Protein AF-A0A8T5T7P6-F1 (afdb_monomer_lite)

Sequence (122 aa):
FRHNLAVLNWFKTLIPNIDFDDSLLATKYGEKTEDSFNLEKIEKEYLRISPIVAEGIEKMTAEEEEEILKSPYGDSPRYKRIAGLLNHESNHLGQVSWIFKRITGWSDQDIREKVYGVPKKE

Radius of gyration: 16.56 Å; chains: 1; bounding box: 38×29×46 Å

Secondary structure (DSSP, 8-state):
-HHHHHHHHHHHHHSTT---TT-TT-PPTT----TT--HHHHHHHHHHHHHHHHHHHHT--HHHHH-EEEETTEEEEHHHHHHHHHHHHHHHHHHHHHHHHHHH---HHHHHHHTS--PPP-

Structure (mmCIF, N/CA/C/O backbone):
data_AF-A0A8T5T7P6-F1
#
_entry.id   AF-A0A8T5T7P6-F1
#
loop_
_atom_site.group_PDB
_atom_site.id
_atom_site.type_symbol
_atom_site.label_atom_id
_atom_site.label_alt_id
_atom_site.label_comp_id
_atom_site.label_asym_id
_atom_site.label_entity_id
_atom_site.label_seq_id
_atom_site.pdbx_PDB_ins_code
_atom_site.Cartn_x
_atom_site.Cartn_y
_atom_site.Cartn_z
_atom_site.occupancy
_atom_site.B_iso_or_equiv
_atom_site.auth_seq_id
_atom_site.auth_comp_id
_atom_site.auth_asym_id
_atom_site.auth_atom_id
_atom_site.pdbx_PDB_model_num
ATOM 1 N N . PHE A 1 1 ? -12.048 1.495 3.925 1.00 57.38 1 PHE A N 1
ATOM 2 C CA . PHE A 1 1 ? -11.777 0.042 3.962 1.00 57.38 1 PHE A CA 1
ATOM 3 C C . PHE A 1 1 ? -11.958 -0.618 2.602 1.00 57.38 1 PHE A C 1
ATOM 5 O O . PHE A 1 1 ? -10.940 -0.944 2.022 1.00 57.38 1 PHE A O 1
ATOM 12 N N . ARG A 1 2 ? -13.171 -0.738 2.027 1.00 61.56 2 ARG A N 1
ATOM 13 C CA . ARG A 1 2 ? -13.359 -1.358 0.687 1.00 61.56 2 ARG A CA 1
ATOM 14 C C . ARG A 1 2 ? -12.544 -0.694 -0.440 1.00 61.56 2 ARG A C 1
ATOM 16 O O . ARG A 1 2 ? -12.018 -1.386 -1.295 1.00 61.56 2 ARG A O 1
ATOM 23 N N . HIS A 1 3 ? -12.387 0.631 -0.401 1.00 68.25 3 HIS A N 1
ATOM 24 C CA . HIS A 1 3 ? -11.527 1.371 -1.338 1.00 68.25 3 HIS A CA 1
ATOM 25 C C . HIS A 1 3 ? -10.053 0.938 -1.281 1.00 68.25 3 HIS A C 1
ATOM 27 O O . HIS A 1 3 ? -9.455 0.667 -2.313 1.00 68.25 3 HIS A O 1
ATOM 33 N N . ASN A 1 4 ? -9.508 0.768 -0.075 1.00 66.62 4 ASN A N 1
ATOM 34 C CA . ASN A 1 4 ? -8.122 0.333 0.127 1.00 66.62 4 ASN A CA 1
ATOM 35 C C . ASN A 1 4 ? -7.898 -1.116 -0.357 1.00 66.62 4 ASN A C 1
ATOM 37 O O . ASN A 1 4 ? -6.777 -1.508 -0.660 1.00 66.62 4 ASN A O 1
ATOM 41 N N . LEU A 1 5 ? -8.958 -1.928 -0.455 1.00 67.25 5 LEU A N 1
ATOM 42 C CA . LEU A 1 5 ? -8.873 -3.281 -1.014 1.00 67.25 5 LEU A CA 1
ATOM 43 C C . LEU A 1 5 ? -8.759 -3.262 -2.542 1.00 67.25 5 LEU A C 1
ATOM 45 O O . LEU A 1 5 ? -7.976 -4.018 -3.107 1.00 67.25 5 LEU A O 1
ATOM 49 N N . ALA A 1 6 ? -9.449 -2.334 -3.213 1.00 67.38 6 ALA A N 1
ATOM 50 C CA . ALA A 1 6 ? -9.309 -2.138 -4.659 1.00 67.38 6 ALA A CA 1
ATOM 51 C C . ALA A 1 6 ? -7.881 -1.716 -5.063 1.00 67.38 6 ALA A C 1
ATOM 53 O O . ALA A 1 6 ? -7.456 -1.948 -6.194 1.00 67.38 6 ALA A O 1
ATOM 54 N N . VAL A 1 7 ? -7.118 -1.146 -4.127 1.00 74.56 7 VAL A N 1
ATOM 55 C CA . VAL A 1 7 ? -5.710 -0.775 -4.317 1.00 74.56 7 VAL A CA 1
ATOM 5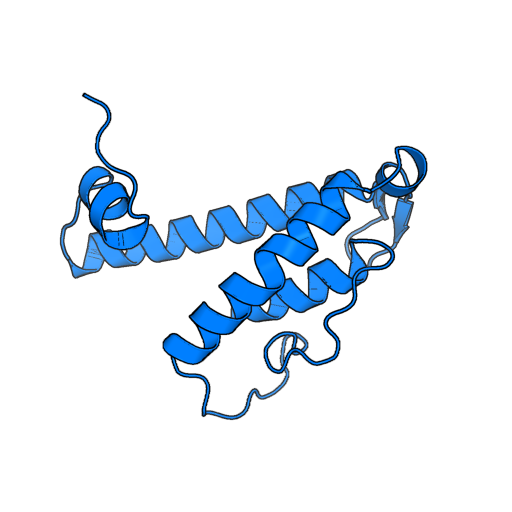6 C C . VAL A 1 7 ? -4.795 -1.997 -4.409 1.00 74.56 7 VAL A C 1
ATOM 58 O O . VAL A 1 7 ? -3.806 -1.954 -5.140 1.00 74.56 7 VAL A O 1
ATOM 61 N N . LEU A 1 8 ? -5.163 -3.129 -3.797 1.00 75.44 8 LEU A N 1
ATOM 62 C CA . LEU A 1 8 ? -4.449 -4.397 -3.992 1.00 75.44 8 LEU A CA 1
ATOM 63 C C . LEU A 1 8 ? -4.436 -4.790 -5.475 1.00 75.44 8 LEU A C 1
ATOM 65 O O . LEU A 1 8 ? -3.403 -5.182 -6.007 1.00 75.44 8 LEU A O 1
ATOM 69 N N . ASN A 1 9 ? -5.545 -4.585 -6.188 1.00 76.38 9 ASN A N 1
ATOM 70 C CA . ASN A 1 9 ? -5.589 -4.838 -7.626 1.00 76.38 9 ASN A CA 1
ATOM 71 C C . ASN A 1 9 ? -4.689 -3.879 -8.428 1.00 76.38 9 ASN A C 1
ATOM 73 O O . ASN A 1 9 ? -4.142 -4.254 -9.461 1.00 76.38 9 ASN A O 1
ATOM 77 N N . TRP A 1 10 ? -4.496 -2.641 -7.967 1.00 81.31 10 TRP A N 1
ATOM 78 C CA . TRP A 1 10 ? -3.587 -1.710 -8.640 1.00 81.31 10 TRP A CA 1
ATOM 79 C C . TRP A 1 10 ? -2.127 -2.132 -8.487 1.00 81.31 10 TRP A C 1
ATOM 81 O O . TRP A 1 10 ? -1.373 -2.011 -9.451 1.00 81.31 10 TRP A O 1
ATOM 91 N N . PHE A 1 11 ? -1.736 -2.718 -7.352 1.00 85.00 11 PHE A N 1
ATOM 92 C CA . PHE A 1 11 ? -0.393 -3.284 -7.207 1.00 85.00 11 PHE A CA 1
ATOM 93 C C . PHE A 1 11 ? -0.097 -4.379 -8.240 1.00 85.00 11 PHE A C 1
ATOM 95 O O . PHE A 1 11 ? 0.998 -4.369 -8.792 1.00 85.00 11 PHE A O 1
ATOM 102 N N . LYS A 1 12 ? -1.076 -5.219 -8.619 1.00 81.81 12 LYS A N 1
ATOM 103 C CA . LYS A 1 12 ? -0.905 -6.203 -9.712 1.00 81.81 12 LYS A CA 1
ATOM 104 C C . LYS A 1 12 ? -0.533 -5.572 -11.048 1.00 81.81 12 LYS A C 1
ATOM 106 O O . LYS A 1 12 ? 0.208 -6.145 -11.833 1.00 81.81 12 LYS A O 1
ATOM 111 N N . THR A 1 13 ? -1.065 -4.384 -11.323 1.00 82.19 13 THR A N 1
ATOM 112 C CA . THR A 1 13 ? -0.769 -3.671 -12.574 1.00 82.19 13 THR A CA 1
ATOM 113 C C . THR A 1 13 ? 0.576 -2.946 -12.534 1.00 82.19 13 THR A C 1
ATOM 115 O O . THR A 1 13 ? 1.166 -2.671 -13.578 1.00 82.19 13 THR A O 1
ATOM 118 N N . LEU A 1 14 ? 1.054 -2.611 -11.333 1.00 87.81 14 LEU A N 1
ATOM 119 C CA . LEU A 1 14 ? 2.215 -1.750 -11.130 1.00 87.81 14 LEU A CA 1
ATOM 120 C C . LEU A 1 14 ? 3.484 -2.498 -10.737 1.00 87.81 14 LEU A C 1
ATOM 122 O O . LEU A 1 14 ? 4.554 -1.938 -10.942 1.00 87.81 14 LEU A O 1
ATOM 126 N N . ILE A 1 15 ? 3.401 -3.715 -10.214 1.00 89.38 15 ILE A N 1
ATOM 127 C CA . ILE A 1 15 ? 4.571 -4.499 -9.814 1.00 89.38 15 ILE A CA 1
ATOM 128 C C . ILE A 1 15 ? 4.705 -5.681 -10.781 1.00 89.38 15 ILE A C 1
ATOM 130 O O . ILE A 1 15 ? 3.781 -6.491 -10.871 1.00 89.38 15 ILE A O 1
ATOM 134 N N . PRO A 1 16 ? 5.811 -5.782 -11.537 1.00 85.69 16 PRO A N 1
ATOM 135 C CA . PRO A 1 16 ? 6.043 -6.903 -12.440 1.00 85.69 16 PRO A CA 1
ATOM 136 C C . PRO A 1 16 ? 6.089 -8.234 -11.687 1.00 85.69 16 PRO A C 1
ATOM 138 O O . PRO A 1 16 ? 6.601 -8.308 -10.573 1.00 85.69 16 PRO A O 1
ATOM 141 N N . ASN A 1 17 ? 5.589 -9.300 -12.317 1.00 82.81 17 ASN A N 1
ATOM 142 C CA . ASN A 1 17 ? 5.683 -10.680 -11.819 1.00 82.81 17 ASN A CA 1
ATOM 143 C C . ASN A 1 17 ? 5.079 -10.918 -10.421 1.00 82.81 17 ASN A C 1
ATOM 145 O O . ASN A 1 17 ? 5.382 -11.930 -9.788 1.00 82.81 17 ASN A O 1
ATOM 149 N N . ILE A 1 18 ? 4.224 -10.010 -9.939 1.00 83.69 18 ILE A N 1
ATOM 150 C CA . ILE A 1 18 ? 3.471 -10.215 -8.708 1.00 83.69 18 ILE A CA 1
ATOM 151 C C . ILE A 1 18 ? 2.195 -11.000 -9.015 1.00 83.69 18 ILE A C 1
ATOM 153 O O . ILE A 1 18 ? 1.446 -10.645 -9.924 1.00 83.69 18 ILE A O 1
ATOM 157 N N . ASP A 1 19 ? 1.935 -12.052 -8.243 1.00 75.00 19 ASP A N 1
ATOM 158 C CA . ASP A 1 19 ? 0.714 -12.840 -8.377 1.00 75.00 19 ASP A CA 1
ATOM 159 C C . ASP A 1 19 ? 0.050 -13.053 -7.013 1.00 75.00 19 ASP A C 1
ATOM 161 O O . ASP A 1 19 ? 0.666 -13.487 -6.039 1.00 75.00 19 ASP A O 1
ATOM 165 N N . PHE A 1 20 ? -1.228 -12.696 -6.969 1.00 72.88 20 PHE A N 1
ATOM 166 C CA . PHE A 1 20 ? -2.185 -13.019 -5.915 1.00 72.88 20 PHE A CA 1
ATOM 167 C C . PHE A 1 20 ? -3.592 -13.055 -6.537 1.00 72.88 20 PHE A C 1
ATOM 169 O O . PHE A 1 20 ? -4.539 -12.423 -6.058 1.00 72.88 20 PHE A O 1
ATOM 176 N N . ASP A 1 21 ? -3.736 -13.718 -7.691 1.00 66.19 21 ASP A N 1
ATOM 177 C CA . ASP A 1 21 ? -5.004 -13.919 -8.420 1.00 66.19 21 ASP A CA 1
ATOM 178 C C . ASP A 1 21 ? -6.071 -14.674 -7.630 1.00 66.19 21 ASP A C 1
ATOM 180 O O . ASP A 1 21 ? -7.261 -14.513 -7.894 1.00 66.19 21 ASP A O 1
ATOM 184 N N . ASP A 1 22 ? -5.666 -15.365 -6.569 1.00 67.38 22 ASP A N 1
ATOM 185 C CA . ASP A 1 22 ? -6.559 -15.959 -5.578 1.00 67.38 22 ASP A CA 1
ATOM 186 C C . ASP A 1 22 ? -7.201 -14.942 -4.614 1.00 67.38 22 ASP A C 1
ATOM 188 O O . ASP A 1 22 ? -8.093 -15.304 -3.841 1.00 67.38 22 ASP A O 1
ATOM 192 N N . SER A 1 23 ? -6.770 -13.675 -4.631 1.00 67.00 23 SER A N 1
ATOM 193 C CA . SER A 1 23 ? -7.270 -12.673 -3.694 1.00 67.00 23 SER A CA 1
ATOM 194 C C . SER A 1 23 ? -8.725 -12.308 -3.967 1.00 67.00 23 SER A C 1
ATOM 196 O O . SER A 1 23 ? -9.048 -11.554 -4.886 1.00 67.00 23 SER A O 1
ATOM 198 N N . LEU A 1 24 ? -9.602 -12.752 -3.066 1.00 62.41 24 LEU A N 1
ATOM 199 C CA . LEU A 1 24 ? -11.028 -12.413 -3.050 1.00 62.41 24 LEU A CA 1
ATOM 200 C C . LEU A 1 24 ? -11.296 -10.918 -2.786 1.00 62.41 24 LEU A C 1
ATOM 202 O O . LEU A 1 24 ? -12.437 -10.474 -2.911 1.00 62.41 24 LEU A O 1
ATOM 206 N N . LEU A 1 25 ? -10.272 -10.148 -2.393 1.00 66.50 25 LEU A N 1
ATOM 207 C CA . LEU A 1 25 ? -10.381 -8.724 -2.063 1.00 66.50 25 LEU A CA 1
ATOM 208 C C . LEU A 1 25 ? -9.783 -7.794 -3.123 1.00 66.50 25 LEU A C 1
ATOM 210 O O . LEU A 1 25 ? -10.094 -6.603 -3.118 1.00 66.50 25 LEU A O 1
ATOM 214 N N . ALA A 1 26 ? -8.979 -8.314 -4.053 1.00 62.38 26 ALA A N 1
ATOM 215 C CA . ALA A 1 26 ? -8.436 -7.560 -5.182 1.00 62.38 26 ALA A CA 1
ATOM 216 C C . ALA A 1 26 ? -9.490 -7.356 -6.294 1.00 62.38 26 ALA A C 1
ATOM 218 O O . ALA A 1 26 ? -9.219 -7.552 -7.477 1.00 62.38 26 ALA A O 1
ATOM 219 N N . THR A 1 27 ? -10.716 -6.979 -5.923 1.00 61.91 27 THR A N 1
ATOM 220 C CA . THR A 1 27 ? -11.819 -6.719 -6.861 1.00 61.91 27 THR A CA 1
ATOM 221 C C . THR A 1 27 ? -11.641 -5.379 -7.570 1.00 61.91 27 THR A C 1
ATOM 223 O O . THR A 1 27 ? -11.074 -4.440 -6.999 1.00 61.91 27 THR A O 1
ATOM 226 N N . LYS A 1 28 ? -12.162 -5.241 -8.796 1.00 60.22 28 LYS A N 1
ATOM 227 C CA . LYS A 1 28 ? -12.085 -3.962 -9.520 1.00 60.22 28 LYS A CA 1
ATOM 228 C C . LYS A 1 28 ? -12.971 -2.907 -8.857 1.00 60.22 28 LYS A C 1
ATOM 230 O O . LYS A 1 28 ? -14.025 -3.195 -8.290 1.00 60.22 28 LYS A O 1
ATOM 235 N N . TYR A 1 29 ? -12.551 -1.648 -8.966 1.00 53.44 29 TYR A N 1
ATOM 236 C CA . TYR A 1 29 ? -13.334 -0.514 -8.486 1.00 53.44 29 TYR A CA 1
ATOM 237 C C . TYR A 1 29 ? -14.727 -0.507 -9.140 1.00 53.44 29 TYR A C 1
ATOM 239 O O . TYR A 1 29 ? -14.835 -0.506 -10.365 1.00 53.44 29 TYR A O 1
ATOM 247 N N . GLY A 1 30 ? -15.785 -0.507 -8.325 1.00 52.38 30 GLY A N 1
ATOM 248 C CA . GLY A 1 30 ? -17.176 -0.513 -8.797 1.00 52.38 30 GLY A CA 1
ATOM 249 C C . GLY A 1 30 ? -17.816 -1.898 -8.948 1.00 52.38 30 GLY A C 1
ATOM 250 O O . GLY A 1 30 ? -19.018 -1.969 -9.205 1.00 52.38 30 GLY A O 1
ATOM 251 N N . GLU A 1 31 ? -17.076 -2.991 -8.738 1.00 59.31 31 GLU A N 1
ATOM 252 C CA . GLU A 1 31 ? -17.678 -4.322 -8.635 1.00 59.31 31 GLU A CA 1
ATOM 253 C C . GLU A 1 31 ? -18.401 -4.483 -7.290 1.00 59.31 31 GLU A C 1
ATOM 255 O O . GLU A 1 31 ? -17.923 -4.054 -6.233 1.00 59.31 31 GLU A O 1
ATOM 260 N N . LYS A 1 32 ? -19.593 -5.095 -7.324 1.00 55.31 32 LYS A N 1
ATOM 261 C CA . LYS A 1 32 ? -20.309 -5.479 -6.106 1.00 55.31 32 LYS A CA 1
ATOM 262 C C . LYS A 1 32 ? -19.522 -6.599 -5.436 1.00 55.31 32 LYS A C 1
ATOM 264 O O . LYS A 1 32 ? -19.581 -7.744 -5.864 1.00 55.31 32 LYS A O 1
ATOM 269 N N . THR A 1 33 ? -18.788 -6.251 -4.390 1.00 55.72 33 THR A N 1
ATOM 270 C CA . THR A 1 33 ? -18.238 -7.231 -3.456 1.00 55.72 33 THR A CA 1
ATOM 271 C C . THR A 1 33 ? -19.395 -7.933 -2.753 1.00 55.72 33 THR A C 1
ATOM 273 O O . THR A 1 33 ? -20.364 -7.275 -2.370 1.00 55.72 33 THR A O 1
ATOM 276 N N . GLU A 1 34 ? -19.325 -9.259 -2.602 1.00 57.84 34 GLU A N 1
ATOM 277 C CA . GLU A 1 34 ? -20.279 -9.968 -1.748 1.00 57.84 34 GLU A CA 1
ATOM 278 C C . GLU A 1 34 ? -20.280 -9.320 -0.354 1.00 57.84 34 GLU A C 1
ATOM 280 O O . GLU A 1 34 ? -19.228 -8.951 0.174 1.00 57.84 34 GLU A O 1
ATOM 285 N N . ASP A 1 35 ? -21.456 -9.167 0.257 1.00 55.03 35 ASP A N 1
ATOM 286 C CA . ASP A 1 35 ? -21.662 -8.422 1.510 1.00 55.03 35 ASP A CA 1
ATOM 287 C C . ASP A 1 35 ? -20.943 -9.015 2.751 1.00 55.03 35 ASP A C 1
ATOM 289 O O . ASP A 1 35 ? -21.163 -8.568 3.875 1.00 55.03 35 ASP A O 1
ATOM 293 N N . SER A 1 36 ? -20.057 -10.002 2.584 1.00 60.09 36 SER A N 1
ATOM 294 C CA . SER A 1 36 ? -19.576 -10.898 3.644 1.00 60.09 36 SER A CA 1
ATOM 295 C C . SER A 1 36 ? -18.129 -10.679 4.123 1.00 60.09 36 SER A C 1
ATOM 297 O O . SER A 1 36 ? -17.590 -11.507 4.873 1.00 60.09 36 SER A O 1
ATOM 299 N N . PHE A 1 37 ? -17.472 -9.578 3.743 1.00 66.88 37 PHE A N 1
ATOM 300 C CA . PHE A 1 37 ? -16.124 -9.277 4.240 1.00 66.88 37 PHE A CA 1
ATOM 301 C C . PHE A 1 37 ? -16.173 -8.618 5.623 1.00 66.88 37 PHE A C 1
ATOM 303 O O . PHE A 1 37 ? -16.483 -7.434 5.757 1.00 66.88 37 PHE A O 1
ATOM 310 N N . ASN A 1 38 ? -15.860 -9.397 6.661 1.00 75.44 38 ASN A N 1
ATOM 311 C CA . ASN A 1 38 ? -15.645 -8.890 8.016 1.00 75.44 38 ASN A CA 1
ATOM 312 C C . ASN A 1 38 ? -14.208 -8.348 8.182 1.00 75.44 38 ASN A C 1
ATOM 314 O O . ASN A 1 38 ? -13.337 -8.593 7.345 1.00 75.44 38 ASN A O 1
ATOM 318 N N . LEU A 1 39 ? -13.959 -7.607 9.269 1.00 77.19 39 LEU A N 1
ATOM 319 C CA . LEU A 1 39 ? -12.647 -7.000 9.539 1.00 77.19 39 LEU A CA 1
ATOM 320 C C . LEU A 1 39 ? -11.518 -8.039 9.632 1.00 77.19 39 LEU A C 1
ATOM 322 O O . LEU A 1 39 ? -10.426 -7.782 9.144 1.00 77.19 39 LEU A O 1
ATOM 326 N N . GLU A 1 40 ? -11.800 -9.224 10.178 1.00 81.44 40 GLU A N 1
ATOM 327 C CA . GLU A 1 40 ? -10.822 -10.309 10.320 1.00 81.44 40 GLU A CA 1
ATOM 328 C C . GLU A 1 40 ? -10.328 -10.836 8.962 1.00 81.44 40 GLU A C 1
ATOM 330 O O . GLU A 1 40 ? -9.132 -11.039 8.764 1.00 81.44 40 GLU A O 1
ATOM 335 N N . LYS A 1 41 ? -11.231 -11.038 7.995 1.00 78.06 41 LYS A N 1
ATOM 336 C CA . LYS A 1 41 ? -10.864 -11.453 6.631 1.00 78.06 41 LYS A CA 1
ATOM 337 C C . LYS A 1 41 ? -10.033 -10.384 5.927 1.00 78.06 41 LYS A C 1
ATOM 339 O O . LYS A 1 41 ? -9.086 -10.718 5.225 1.00 78.06 41 LYS A O 1
ATOM 344 N N . ILE A 1 42 ? -10.390 -9.115 6.125 1.00 77.75 42 ILE A N 1
ATOM 345 C CA . ILE A 1 42 ? -9.657 -7.972 5.573 1.00 77.75 42 ILE A CA 1
ATOM 346 C C . ILE A 1 42 ? -8.234 -7.946 6.134 1.00 77.75 42 ILE A C 1
ATOM 348 O O . ILE A 1 42 ? -7.279 -7.875 5.367 1.00 77.75 42 ILE A O 1
ATOM 352 N N . GLU A 1 43 ? -8.089 -8.043 7.453 1.00 81.06 43 GLU A N 1
ATOM 353 C CA . GLU A 1 43 ? -6.790 -8.064 8.128 1.00 81.06 43 GLU A CA 1
ATOM 354 C C . GLU A 1 43 ? -5.919 -9.234 7.658 1.00 81.06 43 GLU A C 1
ATOM 356 O O . GLU A 1 43 ? -4.778 -9.018 7.251 1.00 81.06 43 GLU A O 1
ATOM 361 N N . LYS A 1 44 ? -6.465 -10.458 7.646 1.00 82.50 44 LYS A N 1
ATOM 362 C CA . LYS A 1 44 ? -5.750 -11.657 7.179 1.00 82.50 44 LYS A CA 1
ATOM 363 C C . LYS A 1 44 ? -5.213 -11.492 5.762 1.00 82.50 44 LYS A C 1
ATOM 365 O O . LYS A 1 44 ? -4.077 -11.873 5.492 1.00 82.50 44 LYS A O 1
ATOM 370 N N . GLU A 1 45 ? -6.009 -10.911 4.875 1.00 80.62 45 GLU A N 1
ATOM 371 C CA . GLU A 1 45 ? -5.610 -10.726 3.487 1.00 80.62 45 GLU A CA 1
ATOM 372 C C . GLU A 1 45 ? -4.544 -9.635 3.324 1.00 80.62 45 GLU A C 1
ATOM 374 O O . GLU A 1 45 ? -3.589 -9.824 2.573 1.00 80.62 45 GLU A O 1
ATOM 379 N N . TYR A 1 46 ? -4.638 -8.532 4.076 1.00 81.25 46 TYR A N 1
ATOM 380 C CA . TYR A 1 46 ? -3.567 -7.530 4.119 1.00 81.25 46 TYR A CA 1
ATOM 381 C C . TYR A 1 46 ? -2.256 -8.132 4.621 1.00 81.25 46 TYR A C 1
ATOM 383 O O . TYR A 1 46 ? -1.226 -7.971 3.973 1.00 81.25 46 TYR A O 1
ATOM 391 N N . LEU A 1 47 ? -2.293 -8.873 5.731 1.00 84.25 47 LEU A N 1
ATOM 392 C CA . LEU A 1 47 ? -1.105 -9.523 6.288 1.00 84.25 47 LEU A CA 1
ATOM 393 C C . LEU A 1 47 ? -0.488 -10.540 5.319 1.00 84.25 47 LEU A C 1
ATOM 395 O O . LEU A 1 47 ? 0.731 -10.690 5.297 1.00 84.25 47 LEU A O 1
ATOM 399 N N . ARG A 1 48 ? -1.308 -11.209 4.500 1.00 85.50 48 ARG A N 1
ATOM 400 C CA . ARG A 1 48 ? -0.847 -12.134 3.458 1.00 85.50 48 ARG A CA 1
ATOM 401 C C . ARG A 1 48 ? -0.196 -11.412 2.275 1.00 85.50 48 ARG A C 1
ATOM 403 O O . ARG A 1 48 ? 0.854 -11.848 1.816 1.00 85.50 48 ARG A O 1
ATOM 410 N N . ILE A 1 49 ? -0.810 -10.340 1.768 1.00 84.44 49 ILE A N 1
ATOM 411 C CA . ILE A 1 49 ? -0.385 -9.678 0.521 1.00 84.44 49 ILE A CA 1
ATOM 412 C C . ILE A 1 49 ? 0.734 -8.658 0.750 1.00 84.44 49 ILE A C 1
ATOM 414 O O . ILE A 1 49 ? 1.604 -8.514 -0.107 1.00 84.44 49 ILE A O 1
ATOM 418 N N . SER A 1 50 ? 0.752 -7.954 1.885 1.00 85.25 50 SER A N 1
ATOM 419 C CA . SER A 1 50 ? 1.748 -6.906 2.148 1.00 85.25 50 SER A CA 1
ATOM 420 C C . SER A 1 50 ? 3.205 -7.372 1.986 1.00 85.25 50 SER A C 1
ATOM 422 O O . SER A 1 50 ? 3.958 -6.643 1.340 1.00 85.25 50 SER A O 1
ATOM 424 N N . PRO A 1 51 ? 3.622 -8.562 2.472 1.00 87.94 51 PRO A N 1
ATOM 425 C CA . PRO A 1 51 ? 4.974 -9.073 2.236 1.00 87.94 51 PRO A CA 1
ATOM 426 C C . PRO A 1 51 ? 5.269 -9.350 0.758 1.00 87.94 51 PRO A C 1
ATOM 428 O O . PRO A 1 51 ? 6.358 -9.039 0.292 1.00 87.94 51 PRO A O 1
ATOM 431 N N . ILE A 1 52 ? 4.291 -9.874 0.010 1.00 89.50 52 ILE A N 1
ATOM 432 C CA . ILE A 1 52 ? 4.426 -10.179 -1.424 1.00 89.50 52 ILE A CA 1
ATOM 433 C C . ILE A 1 52 ? 4.638 -8.883 -2.218 1.00 89.50 52 ILE A C 1
ATOM 435 O O . ILE A 1 52 ? 5.502 -8.808 -3.088 1.00 89.50 52 ILE A O 1
ATOM 439 N N . VAL A 1 53 ? 3.873 -7.837 -1.888 1.00 88.75 53 VAL A N 1
ATOM 440 C CA . VAL A 1 53 ? 4.020 -6.497 -2.478 1.00 88.75 53 VAL A CA 1
ATOM 441 C C . VAL A 1 53 ? 5.379 -5.892 -2.143 1.00 88.75 53 VAL A C 1
ATOM 443 O O . VAL A 1 53 ? 6.030 -5.356 -3.035 1.00 88.75 53 VAL A O 1
ATOM 446 N N . ALA A 1 54 ? 5.820 -5.993 -0.886 1.00 90.06 54 ALA A N 1
ATOM 447 C CA . ALA A 1 54 ? 7.122 -5.484 -0.465 1.00 90.06 54 ALA A CA 1
ATOM 448 C C . ALA A 1 54 ? 8.269 -6.178 -1.216 1.00 90.06 54 ALA A C 1
ATOM 450 O O . ALA A 1 54 ? 9.089 -5.501 -1.827 1.00 90.06 54 ALA A O 1
ATOM 451 N N . GLU A 1 55 ? 8.269 -7.511 -1.255 1.00 92.12 55 GLU A N 1
ATOM 452 C CA . GLU A 1 55 ? 9.272 -8.304 -1.971 1.00 92.12 55 GLU A CA 1
ATOM 453 C C . GLU A 1 55 ? 9.265 -8.012 -3.479 1.00 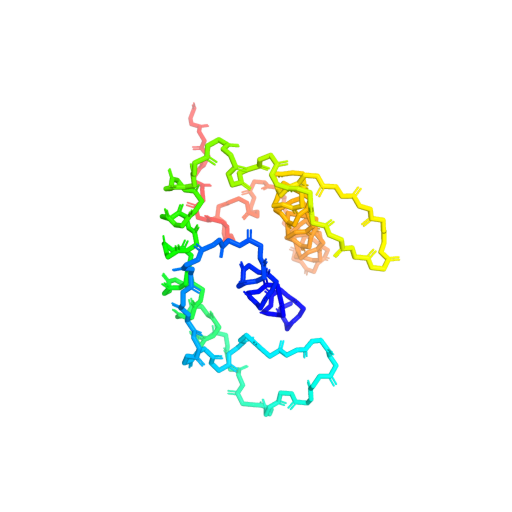92.12 55 GLU A C 1
ATOM 455 O O . GLU A 1 55 ? 10.322 -7.908 -4.099 1.00 92.12 55 GLU A O 1
ATOM 460 N N . GLY A 1 56 ? 8.080 -7.845 -4.072 1.00 91.75 56 GLY A N 1
ATOM 461 C CA . GLY A 1 56 ? 7.942 -7.477 -5.478 1.00 91.75 56 GLY A CA 1
ATOM 462 C C . GLY A 1 56 ? 8.547 -6.108 -5.788 1.00 91.75 56 GLY A C 1
ATOM 463 O O . GLY A 1 56 ? 9.225 -5.968 -6.799 1.00 91.75 56 GLY A O 1
ATOM 464 N N . ILE A 1 57 ? 8.360 -5.118 -4.906 1.00 91.75 57 ILE A N 1
ATOM 465 C CA . ILE A 1 57 ? 8.989 -3.796 -5.047 1.00 91.75 57 ILE A CA 1
ATOM 466 C C . ILE A 1 57 ? 10.508 -3.898 -4.886 1.00 91.75 57 ILE A C 1
ATOM 468 O O . ILE A 1 57 ? 11.238 -3.349 -5.702 1.00 91.75 57 ILE A O 1
ATOM 472 N N . GLU A 1 58 ? 10.989 -4.616 -3.870 1.00 93.25 58 GLU A N 1
ATOM 473 C CA . GLU A 1 58 ? 12.425 -4.758 -3.584 1.00 93.25 58 GLU A CA 1
ATOM 474 C C . GLU A 1 58 ? 13.206 -5.461 -4.703 1.00 93.25 58 GLU A C 1
ATOM 476 O O . GLU A 1 58 ? 14.402 -5.221 -4.866 1.00 93.25 58 GLU A O 1
ATOM 481 N N . LYS A 1 59 ? 12.546 -6.339 -5.464 1.00 94.69 59 LYS A N 1
ATOM 482 C CA . LYS A 1 59 ? 13.159 -7.090 -6.566 1.00 94.69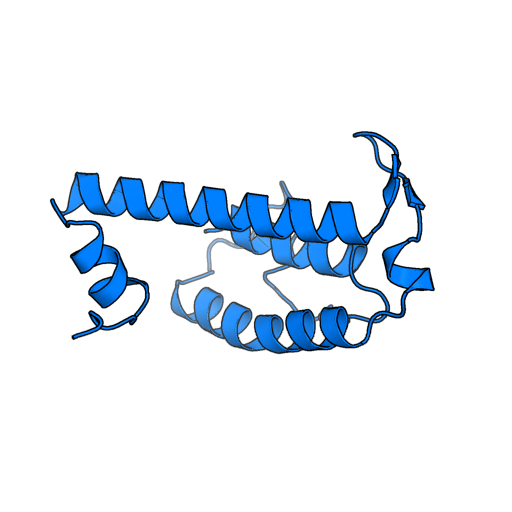 59 LYS A CA 1
ATOM 483 C C . LYS A 1 59 ? 13.107 -6.385 -7.917 1.00 94.69 59 LYS A C 1
ATOM 485 O O . LYS A 1 59 ? 13.701 -6.916 -8.856 1.00 94.69 59 LYS A O 1
ATOM 490 N N . MET A 1 60 ? 12.406 -5.255 -8.038 1.00 94.56 60 MET A N 1
ATOM 491 C CA . MET A 1 60 ? 12.331 -4.548 -9.317 1.00 94.56 60 MET A CA 1
ATOM 492 C C . MET A 1 60 ? 13.717 -4.105 -9.770 1.00 94.56 60 MET A C 1
ATOM 494 O O . MET A 1 60 ? 14.526 -3.606 -8.983 1.00 94.56 60 MET A O 1
ATOM 498 N N . THR A 1 61 ? 13.985 -4.264 -11.062 1.00 96.00 61 THR A N 1
ATOM 499 C CA . THR A 1 61 ? 15.198 -3.703 -11.653 1.00 96.00 61 THR A CA 1
ATOM 500 C C . THR A 1 61 ? 15.027 -2.209 -11.920 1.00 96.00 61 THR A C 1
ATOM 502 O O . THR A 1 61 ? 13.913 -1.699 -12.044 1.00 96.00 61 THR A O 1
ATOM 505 N N . ALA A 1 62 ? 16.143 -1.492 -12.068 1.00 95.94 62 ALA A N 1
ATOM 506 C CA . ALA A 1 62 ? 16.109 -0.075 -12.428 1.00 95.94 62 ALA A CA 1
ATOM 507 C C . ALA A 1 62 ? 15.392 0.162 -13.772 1.00 95.94 62 ALA A C 1
ATOM 509 O O . ALA A 1 62 ? 14.695 1.159 -13.944 1.00 95.94 62 ALA A O 1
ATOM 510 N N . GLU A 1 63 ? 15.528 -0.765 -14.724 1.00 96.94 63 GLU A N 1
ATOM 511 C CA . GLU A 1 63 ? 14.828 -0.705 -16.008 1.00 96.94 63 GLU A CA 1
ATOM 512 C C . GLU A 1 63 ? 13.310 -0.847 -15.845 1.00 96.94 63 GLU A C 1
ATOM 514 O O . GLU A 1 63 ? 12.557 -0.125 -16.499 1.00 96.94 63 GLU A O 1
ATOM 519 N N . GLU A 1 64 ? 12.853 -1.746 -14.969 1.00 96.12 64 GLU A N 1
ATOM 520 C CA . GLU A 1 64 ? 11.428 -1.911 -14.662 1.00 96.12 64 GLU A CA 1
ATOM 521 C C . GLU A 1 64 ? 10.861 -0.681 -13.942 1.00 96.12 64 GLU A C 1
ATOM 523 O O . GLU A 1 64 ? 9.749 -0.243 -14.248 1.00 96.12 64 GLU A O 1
ATOM 528 N N . GLU A 1 65 ? 11.619 -0.089 -13.015 1.00 95.44 65 GLU A N 1
ATOM 529 C CA . GLU A 1 65 ? 11.225 1.126 -12.293 1.00 95.44 65 GLU A CA 1
ATOM 530 C C . GLU A 1 65 ? 11.058 2.343 -13.217 1.00 95.44 65 GLU A C 1
ATOM 532 O O . GLU A 1 65 ? 10.116 3.131 -13.048 1.00 95.44 65 GLU A O 1
ATOM 537 N N . GLU A 1 66 ? 11.944 2.493 -14.203 1.00 97.00 66 GLU A N 1
ATOM 538 C CA . GLU A 1 66 ? 11.935 3.596 -15.172 1.00 97.00 66 GLU A CA 1
ATOM 539 C C . GLU A 1 66 ? 10.964 3.372 -16.348 1.00 97.00 66 GLU A C 1
ATOM 541 O O . GLU A 1 66 ? 10.723 4.290 -17.140 1.00 97.00 66 GLU A O 1
ATOM 546 N N . GLU A 1 67 ? 10.350 2.187 -16.460 1.00 96.81 67 GLU A N 1
ATOM 547 C CA . GLU A 1 67 ? 9.381 1.877 -17.513 1.00 96.81 67 GLU A CA 1
ATOM 548 C C . GLU A 1 67 ? 8.217 2.883 -17.524 1.00 96.81 67 GLU A C 1
ATOM 550 O O . GLU A 1 67 ? 7.551 3.126 -16.513 1.00 96.81 67 GLU A O 1
ATOM 555 N N . ILE A 1 68 ? 7.930 3.454 -18.699 1.00 96.88 68 ILE A N 1
ATOM 556 C CA . ILE A 1 68 ? 6.824 4.398 -18.874 1.00 96.88 68 ILE A CA 1
ATOM 557 C C . ILE A 1 68 ? 5.500 3.648 -19.013 1.00 96.88 68 ILE A C 1
ATOM 559 O O . ILE A 1 68 ? 5.197 3.056 -20.050 1.00 96.88 68 ILE A O 1
ATOM 563 N N . LEU A 1 69 ? 4.660 3.766 -17.987 1.00 93.69 69 LEU A N 1
ATOM 564 C CA . LEU A 1 69 ? 3.312 3.214 -17.974 1.00 93.69 69 LEU A CA 1
ATOM 565 C C . LEU A 1 69 ? 2.311 4.216 -18.545 1.00 93.69 69 LEU A C 1
ATOM 567 O O . LEU A 1 69 ? 2.175 5.341 -18.048 1.00 93.69 69 LEU A O 1
ATOM 571 N N . LYS A 1 70 ? 1.571 3.769 -19.561 1.00 92.38 70 LYS A N 1
ATOM 572 C CA . LYS A 1 70 ? 0.481 4.531 -20.175 1.00 92.38 70 LYS A CA 1
ATOM 573 C C . LYS A 1 70 ? -0.796 4.390 -19.364 1.00 92.38 70 LYS A C 1
ATOM 575 O O . LYS A 1 70 ? -1.178 3.280 -18.993 1.00 92.38 70 LYS A O 1
ATOM 580 N N . SER A 1 71 ? -1.498 5.493 -19.122 1.00 85.62 71 SER A N 1
ATOM 581 C CA . SER A 1 71 ? -2.836 5.436 -18.529 1.00 85.62 71 SER A CA 1
ATOM 582 C C . SER A 1 71 ? -3.719 6.607 -18.963 1.00 85.62 71 SER A C 1
ATOM 584 O O . SER A 1 71 ? -3.218 7.606 -19.480 1.00 85.62 71 SER A O 1
ATOM 586 N N . PRO A 1 72 ? -5.042 6.539 -18.718 1.00 82.12 72 PRO A N 1
ATOM 587 C CA . PRO A 1 72 ? -5.955 7.648 -19.011 1.00 82.12 72 PRO A CA 1
ATOM 588 C C . PRO A 1 72 ? -5.611 8.962 -18.290 1.00 82.12 72 PRO A C 1
ATOM 590 O O . PRO A 1 72 ? -6.119 10.014 -18.662 1.00 82.12 72 PRO A O 1
ATOM 593 N N . TYR A 1 73 ? -4.760 8.910 -17.261 1.00 79.75 73 TYR A N 1
ATOM 594 C CA . TYR A 1 73 ? -4.359 10.058 -16.443 1.00 79.75 73 TYR A CA 1
ATOM 595 C C . TYR A 1 73 ? -2.982 10.621 -16.831 1.00 79.75 73 TYR A C 1
ATOM 597 O O . TYR A 1 73 ? -2.404 11.401 -16.076 1.00 79.75 73 TYR A O 1
ATOM 605 N N . GLY A 1 74 ? -2.448 10.207 -17.982 1.00 89.88 74 GLY A N 1
ATOM 606 C CA . GLY A 1 74 ? -1.135 10.597 -18.495 1.00 89.88 74 GLY A CA 1
ATOM 607 C C . GLY A 1 74 ? -0.131 9.450 -18.457 1.00 89.88 74 GLY A C 1
ATOM 608 O O . GLY A 1 74 ? -0.425 8.380 -17.930 1.00 89.88 74 GLY A O 1
ATOM 609 N N . ASP A 1 75 ? 1.060 9.691 -18.992 1.00 95.31 75 ASP A N 1
ATOM 610 C CA . ASP A 1 75 ? 2.158 8.725 -19.028 1.00 95.31 75 ASP A CA 1
ATOM 611 C C . ASP A 1 75 ? 3.164 9.052 -17.920 1.00 95.31 75 ASP A C 1
ATOM 613 O O . ASP A 1 75 ? 3.447 10.222 -17.647 1.00 95.31 75 ASP A O 1
ATOM 617 N N . SER A 1 76 ? 3.706 8.036 -17.249 1.00 95.56 76 SER A N 1
ATOM 618 C CA . SER A 1 76 ? 4.732 8.259 -16.224 1.00 95.56 76 SER A CA 1
ATOM 619 C C . SER A 1 76 ? 5.578 7.013 -15.957 1.00 95.56 76 SER A C 1
ATOM 621 O O . SER A 1 76 ? 5.053 5.909 -16.110 1.00 95.56 76 SER A O 1
ATOM 623 N N . PRO A 1 77 ? 6.810 7.170 -15.437 1.00 96.19 77 PRO A N 1
ATOM 624 C CA . PRO A 1 77 ? 7.599 6.051 -14.927 1.00 96.19 77 PRO A CA 1
ATOM 625 C C . PRO A 1 77 ? 6.852 5.233 -13.864 1.00 96.19 77 PRO A C 1
ATOM 627 O O . PRO A 1 77 ? 6.057 5.792 -13.089 1.00 96.19 77 PRO A O 1
ATOM 630 N N . ARG A 1 78 ? 7.128 3.929 -13.805 1.00 95.12 78 ARG A N 1
ATOM 631 C CA . ARG A 1 78 ? 6.530 2.979 -12.857 1.00 95.12 78 ARG A CA 1
ATOM 632 C C . ARG A 1 78 ? 6.792 3.380 -11.408 1.00 95.12 78 ARG A C 1
ATOM 634 O O . ARG A 1 78 ? 5.835 3.439 -10.633 1.00 95.12 78 ARG A O 1
ATOM 641 N N . TYR A 1 79 ? 8.017 3.777 -11.053 1.00 94.81 79 TYR A N 1
ATOM 642 C CA . TYR A 1 79 ? 8.331 4.207 -9.681 1.00 94.81 79 TYR A CA 1
ATOM 643 C C . TYR A 1 79 ? 7.439 5.372 -9.221 1.00 94.81 79 TYR A C 1
ATOM 645 O O . TYR A 1 79 ? 6.960 5.385 -8.085 1.00 94.81 79 TYR A O 1
ATOM 653 N N . LYS A 1 80 ? 7.126 6.332 -10.112 1.00 94.81 80 LYS A N 1
ATOM 654 C CA . LYS A 1 80 ? 6.227 7.454 -9.786 1.00 94.81 80 LYS A CA 1
ATOM 655 C C . LYS A 1 80 ? 4.805 6.978 -9.520 1.00 94.81 80 LYS A C 1
ATOM 657 O O . LYS A 1 80 ? 4.137 7.534 -8.650 1.00 94.81 80 LYS A O 1
ATOM 662 N N . ARG A 1 81 ? 4.328 5.964 -10.250 1.00 92.38 81 ARG A N 1
ATOM 663 C CA . ARG A 1 81 ? 3.000 5.370 -10.025 1.00 92.38 81 ARG A CA 1
ATOM 664 C C . ARG A 1 81 ? 2.932 4.654 -8.690 1.00 92.38 81 ARG A C 1
ATOM 666 O O . ARG A 1 81 ? 1.974 4.872 -7.956 1.00 92.38 81 ARG A O 1
ATOM 673 N N . ILE A 1 82 ? 3.948 3.857 -8.369 1.00 92.12 82 ILE A N 1
ATOM 674 C CA . ILE A 1 82 ? 4.034 3.139 -7.094 1.00 92.12 82 ILE A CA 1
ATOM 675 C C . ILE A 1 82 ? 4.090 4.139 -5.934 1.00 92.12 82 ILE A C 1
ATOM 677 O O . ILE A 1 82 ? 3.272 4.059 -5.022 1.00 92.12 82 ILE A O 1
ATOM 681 N N . ALA A 1 83 ? 4.964 5.148 -6.003 1.00 91.19 83 ALA A N 1
ATOM 682 C CA . ALA A 1 83 ? 5.041 6.200 -4.988 1.00 91.19 83 ALA A CA 1
ATOM 683 C C . ALA A 1 83 ? 3.715 6.969 -4.841 1.00 91.19 83 ALA A C 1
ATOM 685 O O . ALA A 1 83 ? 3.258 7.231 -3.727 1.00 91.19 83 ALA A O 1
ATOM 686 N N . GLY A 1 84 ? 3.063 7.295 -5.961 1.00 90.75 84 GLY A N 1
ATOM 687 C CA . GLY A 1 84 ? 1.745 7.928 -5.967 1.00 90.75 84 GLY A CA 1
ATOM 688 C C . GLY A 1 84 ? 0.671 7.068 -5.298 1.00 90.75 84 GLY A C 1
ATOM 689 O O . GLY A 1 84 ? -0.144 7.595 -4.541 1.00 90.75 84 GLY A O 1
ATOM 690 N N . LEU A 1 85 ? 0.701 5.752 -5.523 1.00 88.00 85 LEU A N 1
ATOM 691 C CA . LEU A 1 85 ? -0.219 4.804 -4.902 1.00 88.00 85 LEU A CA 1
ATOM 692 C C . LEU A 1 85 ? 0.007 4.678 -3.391 1.00 88.00 85 LEU A C 1
ATOM 694 O O . LEU A 1 85 ? -0.946 4.747 -2.618 1.00 88.00 85 LEU A O 1
ATOM 698 N N . LEU A 1 86 ? 1.262 4.580 -2.951 1.00 87.38 86 LEU A N 1
ATOM 699 C CA . LEU A 1 86 ? 1.601 4.564 -1.524 1.00 87.38 86 LEU A CA 1
ATOM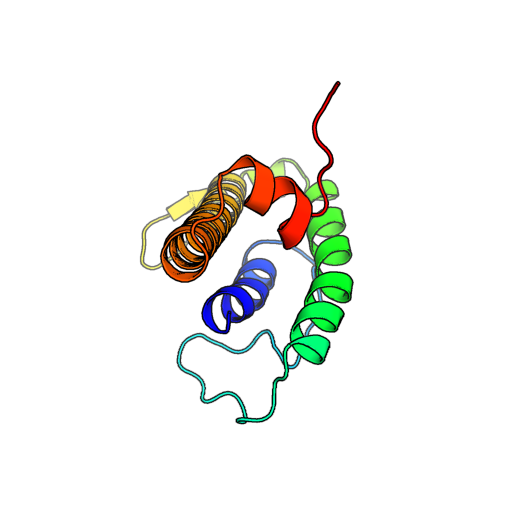 700 C C . LEU A 1 86 ? 1.150 5.855 -0.823 1.00 87.38 86 LEU A C 1
ATOM 702 O O . LEU A 1 86 ? 0.590 5.816 0.273 1.00 87.38 86 LEU A O 1
ATOM 706 N N . ASN A 1 87 ? 1.331 7.006 -1.476 1.00 87.56 87 ASN A N 1
ATOM 707 C CA . ASN A 1 87 ? 0.846 8.286 -0.965 1.00 87.56 87 ASN A CA 1
ATOM 708 C C . ASN A 1 87 ? -0.690 8.343 -0.895 1.00 87.56 87 ASN A C 1
ATOM 710 O O . ASN A 1 87 ? -1.249 8.860 0.072 1.00 87.56 87 ASN A O 1
ATOM 714 N N . HIS A 1 88 ? -1.385 7.798 -1.894 1.00 87.44 88 HIS A N 1
ATOM 715 C CA . HIS A 1 88 ? -2.843 7.683 -1.890 1.00 87.44 88 HIS A CA 1
ATOM 716 C C . HIS A 1 88 ? -3.347 6.859 -0.691 1.00 87.44 88 HIS A C 1
ATOM 718 O O . HIS A 1 88 ? -4.227 7.328 0.034 1.00 87.44 88 HIS A O 1
ATOM 724 N N . GLU A 1 89 ? -2.737 5.705 -0.407 1.00 83.62 89 GLU A N 1
ATOM 725 C CA . GLU A 1 89 ? -3.100 4.898 0.768 1.00 83.62 89 GLU A CA 1
ATOM 726 C C . GLU A 1 89 ? -2.811 5.615 2.086 1.00 83.62 89 GLU A C 1
ATOM 728 O O . GLU A 1 89 ? -3.654 5.626 2.987 1.00 83.62 89 GLU A O 1
ATOM 733 N N . SER A 1 90 ? -1.661 6.285 2.185 1.00 84.38 90 SER A N 1
ATOM 734 C CA . SER A 1 90 ? -1.308 7.097 3.354 1.00 84.38 90 SER A CA 1
ATOM 735 C C . SER A 1 90 ? -2.362 8.178 3.637 1.00 84.38 90 SER A C 1
ATOM 737 O O . SER A 1 90 ? -2.796 8.357 4.779 1.00 84.38 90 SER A O 1
ATOM 739 N N . ASN A 1 91 ? -2.872 8.841 2.594 1.00 86.19 91 ASN A N 1
ATOM 740 C CA . ASN A 1 91 ? -3.936 9.836 2.737 1.00 86.19 91 ASN A CA 1
ATOM 741 C C . ASN A 1 91 ? -5.249 9.224 3.245 1.00 86.19 91 ASN A C 1
ATOM 743 O O . ASN A 1 91 ? -5.914 9.821 4.097 1.00 86.19 91 ASN A O 1
ATOM 747 N N . HIS A 1 92 ? -5.621 8.027 2.784 1.00 85.50 92 HIS A N 1
ATOM 748 C CA . HIS A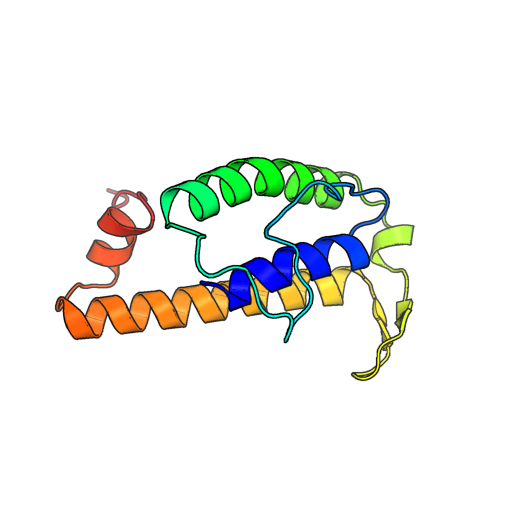 1 92 ? -6.799 7.330 3.304 1.00 85.50 92 HIS A CA 1
ATOM 749 C C . HIS A 1 92 ? -6.634 6.902 4.764 1.00 85.50 92 HIS A C 1
ATOM 751 O O . HIS A 1 92 ? -7.577 7.046 5.547 1.00 85.50 92 HIS A O 1
ATOM 757 N N . LEU A 1 93 ? -5.445 6.453 5.172 1.00 83.12 93 LEU A N 1
ATOM 758 C CA . LEU A 1 93 ? -5.144 6.194 6.584 1.00 83.12 93 LEU A CA 1
ATOM 759 C C . LEU A 1 93 ? -5.257 7.472 7.428 1.00 83.12 93 LEU A C 1
ATOM 761 O O . LEU A 1 93 ? -5.822 7.444 8.525 1.00 83.12 93 LEU A O 1
ATOM 765 N N . GLY A 1 94 ? -4.808 8.612 6.896 1.00 85.69 94 GLY A N 1
ATOM 766 C CA . GLY A 1 94 ? -4.994 9.924 7.516 1.00 85.69 94 GLY A CA 1
ATOM 767 C C . GLY A 1 94 ? -6.471 10.285 7.714 1.00 85.69 94 GLY A C 1
ATOM 768 O O . GLY A 1 94 ? -6.861 10.713 8.801 1.00 85.69 94 GLY A O 1
ATOM 769 N N . GLN A 1 95 ? -7.319 10.044 6.710 1.00 88.25 95 GLN A N 1
ATOM 770 C CA . GLN A 1 95 ? -8.770 10.263 6.805 1.00 88.25 95 GLN A CA 1
ATOM 771 C C . GLN A 1 95 ? -9.414 9.373 7.876 1.00 88.25 95 GLN A C 1
ATOM 773 O O . GLN A 1 95 ? -10.196 9.859 8.694 1.00 88.25 95 GLN A O 1
ATOM 778 N N . VAL A 1 96 ? -9.062 8.084 7.911 1.00 86.12 96 VAL A N 1
ATOM 779 C CA . VAL A 1 96 ? -9.553 7.142 8.930 1.00 86.12 96 VAL A CA 1
ATOM 780 C C . VAL A 1 96 ? -9.110 7.579 10.328 1.00 86.12 96 VAL A C 1
ATOM 782 O O . VAL A 1 96 ? -9.933 7.640 11.241 1.00 86.12 96 VAL A O 1
ATOM 785 N N . SER A 1 97 ? -7.843 7.967 10.486 1.00 87.31 97 SER A N 1
ATOM 786 C CA . SER A 1 97 ? -7.307 8.495 11.749 1.00 87.31 97 SER A CA 1
ATOM 787 C C . SER A 1 97 ? -8.076 9.726 12.212 1.00 87.31 97 SER A C 1
ATOM 789 O O . SER A 1 97 ? -8.462 9.826 13.375 1.00 87.31 97 SER A O 1
ATOM 791 N N . TRP A 1 98 ? -8.339 10.659 11.296 1.00 90.56 98 TRP A N 1
ATOM 792 C CA . TRP A 1 98 ? -9.087 11.875 11.593 1.00 90.56 98 TRP A CA 1
ATOM 793 C C . TRP A 1 98 ? -10.512 11.572 12.073 1.00 90.56 98 TRP A C 1
ATOM 795 O O . TRP A 1 98 ? -10.966 12.173 13.049 1.00 90.56 98 TRP A O 1
ATOM 805 N N . ILE A 1 99 ? -11.193 10.602 11.453 1.00 90.69 99 ILE A N 1
ATOM 806 C CA . ILE A 1 99 ? -12.517 10.144 11.898 1.00 90.69 99 ILE A CA 1
ATOM 807 C C . ILE A 1 99 ? -12.437 9.590 13.322 1.00 90.69 99 ILE A C 1
ATOM 809 O O . ILE A 1 99 ? -13.241 9.996 14.161 1.00 90.69 99 ILE A O 1
ATOM 813 N N . PHE A 1 100 ? -11.456 8.731 13.623 1.00 88.00 100 PHE A N 1
ATOM 814 C CA . PHE A 1 100 ? -11.269 8.196 14.975 1.00 88.00 100 PHE A CA 1
ATOM 815 C C . PHE A 1 100 ? -11.122 9.310 16.008 1.00 88.00 100 PHE A C 1
ATOM 817 O O . PHE A 1 100 ? -11.877 9.337 16.977 1.00 88.00 100 PHE A O 1
ATOM 824 N N . LYS A 1 101 ? -10.248 10.292 15.759 1.00 92.12 101 LYS A N 1
ATOM 825 C CA . LYS A 1 101 ? -10.070 11.448 16.656 1.00 92.12 101 LYS A CA 1
ATOM 826 C C . LYS A 1 101 ? -11.386 12.181 16.929 1.00 92.12 101 LYS A C 1
ATOM 828 O O . LYS A 1 101 ? -11.635 12.599 18.057 1.00 92.12 101 LYS A O 1
ATOM 833 N N . ARG A 1 102 ? -12.250 12.328 15.918 1.00 93.69 102 ARG A N 1
ATOM 834 C CA . ARG A 1 102 ? -13.551 13.008 16.051 1.00 93.69 102 ARG A CA 1
ATOM 835 C C . ARG A 1 102 ? -14.564 12.218 16.875 1.00 93.69 102 ARG A C 1
ATOM 837 O O . ARG A 1 102 ? -15.322 12.841 17.610 1.00 93.69 102 ARG A O 1
ATOM 844 N N . ILE A 1 103 ? -14.600 10.892 16.743 1.00 94.62 103 ILE A N 1
ATOM 845 C CA . ILE A 1 103 ? -15.594 10.055 17.436 1.00 94.62 103 ILE A CA 1
ATOM 846 C C . ILE A 1 103 ? -15.170 9.679 18.861 1.00 94.62 103 ILE A C 1
ATOM 848 O O . ILE A 1 103 ? -16.034 9.458 19.703 1.00 94.62 103 ILE A O 1
ATOM 852 N N . THR A 1 104 ? -13.866 9.611 19.148 1.00 94.62 104 THR A N 1
ATOM 853 C CA . THR A 1 104 ? -13.350 9.171 20.456 1.00 94.62 104 THR A CA 1
ATOM 854 C C . THR A 1 104 ? -12.732 10.291 21.294 1.00 94.62 104 THR A C 1
ATOM 856 O O . THR A 1 104 ? -12.511 10.096 22.487 1.00 94.62 104 THR A O 1
ATOM 859 N N . GLY A 1 105 ? -12.399 11.437 20.689 1.00 94.25 105 GLY A N 1
ATOM 860 C CA . GLY A 1 105 ? -11.605 12.490 21.331 1.00 94.25 105 GLY A CA 1
ATOM 861 C C . GLY A 1 105 ? -10.113 12.156 21.469 1.00 94.25 105 GLY A C 1
ATOM 862 O O . GLY A 1 105 ? -9.403 12.845 22.198 1.00 94.25 105 GLY A O 1
ATOM 863 N N . TRP A 1 106 ? -9.628 11.103 20.804 1.00 95.56 106 TRP A N 1
ATOM 864 C CA . TRP A 1 106 ? -8.231 10.664 20.873 1.00 95.56 106 TRP A CA 1
ATOM 865 C C . TRP A 1 106 ? -7.244 11.686 20.291 1.00 95.56 106 TRP A C 1
ATOM 867 O O . TRP A 1 106 ? -7.524 12.376 19.305 1.00 95.56 106 TRP A O 1
ATOM 877 N N . SER A 1 107 ? -6.058 11.753 20.897 1.00 93.12 107 SER A N 1
ATOM 878 C CA . SER A 1 107 ? -4.910 12.511 20.392 1.00 93.12 107 SER A CA 1
ATOM 879 C C . SER A 1 107 ? -4.182 11.762 19.268 1.00 93.12 107 SER A C 1
ATOM 881 O O . SER A 1 107 ? -4.425 10.583 19.024 1.00 93.12 107 SER A O 1
ATOM 883 N N . ASP A 1 108 ? -3.238 12.419 18.589 1.00 89.62 108 ASP A N 1
ATOM 884 C CA . ASP A 1 108 ? -2.375 11.726 17.617 1.00 89.62 108 ASP A CA 1
ATOM 885 C C . ASP A 1 108 ? -1.516 10.634 18.275 1.00 89.62 108 ASP A C 1
ATOM 887 O O . ASP A 1 108 ? -1.221 9.616 17.648 1.00 89.62 108 ASP A O 1
ATOM 891 N N . GLN A 1 109 ? -1.165 10.808 19.554 1.00 90.81 109 GLN A N 1
ATOM 892 C CA . GLN A 1 109 ? -0.449 9.793 20.323 1.00 90.81 109 GLN A CA 1
ATOM 893 C C . GLN A 1 109 ? -1.333 8.570 20.591 1.00 90.81 109 GLN A C 1
ATOM 895 O O . GLN A 1 109 ? -0.895 7.443 20.379 1.00 90.81 109 GLN A O 1
ATOM 900 N N . ASP A 1 110 ? -2.594 8.786 20.968 1.00 92.38 110 ASP A N 1
ATOM 901 C CA . ASP A 1 110 ? -3.562 7.701 21.147 1.00 92.38 110 ASP A CA 1
ATOM 902 C C . ASP A 1 110 ? -3.764 6.907 19.854 1.00 92.38 110 ASP A C 1
ATOM 904 O O . ASP A 1 110 ? -3.825 5.683 19.892 1.00 92.38 110 ASP A O 1
ATOM 908 N N . ILE A 1 111 ? -3.851 7.584 18.703 1.00 91.19 111 ILE A N 1
ATOM 909 C CA . ILE A 1 111 ? -3.961 6.915 17.400 1.00 91.19 111 ILE A CA 1
ATOM 910 C C . ILE A 1 111 ? -2.719 6.055 17.139 1.00 91.19 111 ILE A C 1
ATOM 912 O O . ILE A 1 111 ? -2.845 4.891 16.758 1.00 91.19 111 ILE A O 1
ATOM 916 N N . ARG A 1 112 ? -1.519 6.592 17.388 1.00 86.62 112 ARG A N 1
ATOM 917 C CA . ARG A 1 112 ? -0.263 5.843 17.229 1.00 86.62 112 ARG A CA 1
ATOM 918 C C . ARG A 1 112 ? -0.208 4.583 18.080 1.00 86.62 112 ARG A C 1
ATOM 920 O O . ARG A 1 112 ? 0.138 3.529 17.558 1.00 86.62 112 ARG A O 1
ATOM 927 N N . GLU A 1 113 ? -0.591 4.675 19.344 1.00 89.50 113 GLU A N 1
ATOM 928 C CA . GLU A 1 113 ? -0.513 3.546 20.271 1.00 89.50 113 GLU A CA 1
ATOM 929 C C . GLU A 1 113 ? -1.641 2.535 20.048 1.00 89.50 113 GLU A C 1
ATOM 931 O O . GLU A 1 113 ? -1.392 1.335 19.982 1.00 89.50 113 GLU A O 1
ATOM 936 N N . LYS A 1 114 ? -2.885 3.008 19.911 1.00 87.12 114 LYS A N 1
ATOM 937 C CA . LYS A 1 114 ? -4.086 2.156 19.937 1.00 87.12 114 LYS A CA 1
ATOM 938 C C . LYS A 1 114 ? -4.492 1.622 18.569 1.00 87.12 114 LYS A C 1
ATOM 940 O O . LYS A 1 114 ? -5.153 0.592 18.510 1.00 87.12 114 LYS A O 1
ATOM 945 N N . VAL A 1 115 ? -4.149 2.328 17.489 1.00 83.38 115 VAL A N 1
ATOM 946 C CA . VAL A 1 115 ? -4.495 1.924 16.114 1.00 83.38 115 VAL A CA 1
ATOM 947 C C . VAL A 1 115 ? -3.279 1.353 15.401 1.00 83.38 115 VAL A C 1
ATOM 949 O O . VAL A 1 115 ? -3.379 0.300 14.783 1.00 83.38 115 VAL A O 1
ATOM 952 N N . TYR A 1 116 ? -2.129 2.025 15.496 1.00 81.88 116 TYR A N 1
ATOM 953 C CA . TYR A 1 116 ? -0.919 1.593 14.792 1.00 81.88 116 TYR A CA 1
ATOM 954 C C . TYR A 1 116 ? -0.004 0.684 15.618 1.00 81.88 116 TYR A C 1
ATOM 956 O O . TYR A 1 116 ? 0.964 0.163 15.071 1.00 81.88 116 TYR A O 1
ATOM 964 N N . GLY A 1 117 ? -0.273 0.494 16.914 1.00 81.69 117 GLY A N 1
ATOM 965 C CA . GLY A 1 117 ? 0.573 -0.328 17.784 1.00 81.69 117 GLY A CA 1
ATOM 966 C C . GLY A 1 117 ? 2.001 0.210 17.936 1.00 81.69 117 GLY A C 1
ATOM 967 O O . GLY A 1 117 ? 2.906 -0.545 18.281 1.00 81.69 117 GLY A O 1
ATOM 968 N N . VAL A 1 118 ? 2.225 1.500 17.657 1.00 80.94 118 VAL A N 1
ATOM 969 C CA . VAL A 1 118 ? 3.541 2.140 17.745 1.00 80.94 118 VAL A CA 1
ATOM 970 C C . VAL A 1 118 ? 3.665 2.810 19.115 1.00 80.94 118 VAL A C 1
ATOM 972 O O . VAL A 1 118 ? 2.987 3.815 19.354 1.00 80.94 118 VAL A O 1
ATOM 975 N N . PRO A 1 119 ? 4.523 2.298 20.018 1.00 76.50 119 PRO A N 1
ATOM 976 C CA . PRO A 1 119 ? 4.691 2.887 21.338 1.00 76.50 119 PRO A CA 1
ATOM 977 C C . PRO A 1 119 ? 5.323 4.281 21.254 1.00 76.50 119 PRO A C 1
ATOM 979 O O . PRO A 1 119 ? 6.060 4.609 20.315 1.00 76.50 119 PRO A O 1
ATOM 982 N N . LYS A 1 120 ? 5.047 5.117 22.260 1.00 75.75 120 LYS A N 1
ATOM 983 C CA . LYS A 1 120 ? 5.734 6.398 22.438 1.00 75.75 120 LYS A CA 1
ATOM 984 C C . LYS A 1 120 ? 7.239 6.150 22.561 1.00 75.75 120 LYS A C 1
ATOM 986 O O . LYS A 1 120 ? 7.656 5.321 23.361 1.00 75.75 120 LYS A O 1
ATOM 991 N N . LYS A 1 121 ? 8.050 6.863 21.772 1.00 71.88 121 LYS A N 1
ATOM 992 C CA . LYS A 1 121 ? 9.496 6.904 22.019 1.00 71.88 121 LYS A CA 1
ATOM 993 C C . LYS A 1 121 ? 9.730 7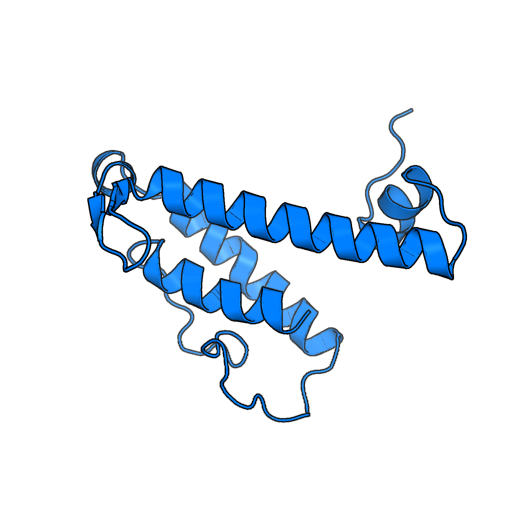.678 23.317 1.00 71.88 121 LYS A C 1
ATOM 995 O O . LYS A 1 121 ? 9.201 8.784 23.445 1.00 71.88 121 LYS A O 1
ATOM 1000 N N . GLU A 1 122 ? 10.443 7.049 24.247 1.00 66.81 122 GLU A N 1
ATOM 1001 C CA . GLU A 1 122 ? 10.919 7.653 25.499 1.00 66.81 122 GLU A CA 1
ATOM 1002 C C . GLU A 1 122 ? 11.895 8.806 25.239 1.00 66.81 122 GLU A C 1
ATOM 1004 O O . GLU A 1 122 ? 12.674 8.719 24.257 1.00 66.81 122 GLU A O 1
#

pLDDT: mean 82.36, std 11.89, range [52.38, 97.0]

Foldseek 3Di:
DLVVLCLLLVLVVLFPPQDDVVDLSVDHPPDDRDPPDDPVNVVVSCVVCVVSSVVSVVPDDPCQQQDWDDDPVGIGGSVVVVVVSVVVVVVVVVVVLVVCCVVPVDDPQCCCCVVVVHHDDD